Protein AF-A0A1A6BHU4-F1 (afdb_monomer)

Solvent-accessible surface area (backbone atoms only — not comparable to full-atom values): 4347 Å² total; per-residue (Å²): 117,72,45,54,32,39,31,33,32,38,65,100,57,77,52,73,44,76,44,78,24,70,47,74,68,56,33,43,59,48,36,51,74,68,57,77,84,78,70,53,83,72,52,56,75,83,43,76,84,66,91,74,56,43,64,44,35,33,23,42,80,88,69,47,79,78,47,64,63,80,131

Sequence (71 aa):
MSEKYTVYLSGFAETWVTVEADDPDEAAEKACNEASPLICHQCSKEVQVGDEWEPNAVFTKDGQEVWTANE

Secondary structure (DSSP, 8-state):
--EEEEEEEESSSEEEEEEEESSHHHHHHHHHHH------TTGGGT----S--EEEEEEETTS-EEEE---

Nearest PDB structures (foldseek):
  4lk0-assembly2_N  TM=5.274E-01  e=1.321E+00  Esc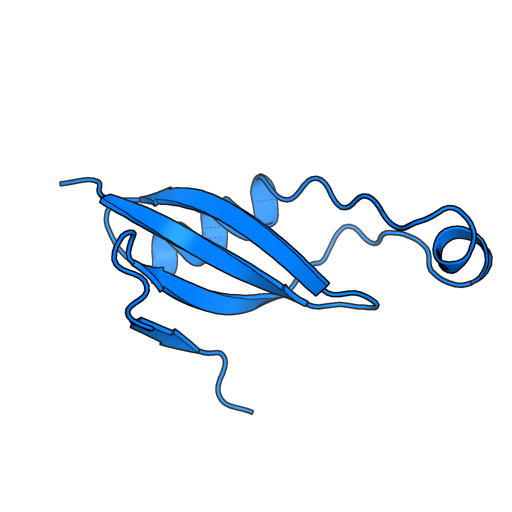herichia phage T7
  4hbo-assembly2_B-3  TM=3.279E-01  e=8.411E+00  Rubella virus strain M33
  4hbo-assembly4_D-5  TM=2.567E-01  e=9.442E+00  Rubella virus strain M33
  6usm-assembly1_B  TM=2.570E-01  e=8.912E+00  Human parvovirus B19

pLDDT: mean 80.07, std 9.98, range [54.16, 92.88]

Mean predicted aligned error: 6.7 Å

Organism: Mycobacterium gordonae (NCBI:txid1778)

Foldseek 3Di:
DWFWKWWWWDDPHIDIDIDIDPDPVRVQVVGLVPDPDDDDPVCVVPDDPDSDIGTAWMAGPVGHTDDGDDD

Radius of gyration: 12.61 Å; Cα contacts (8 Å, |Δi|>4): 127; chains: 1; bounding box: 36×23×30 Å

Structure (mmCIF, N/CA/C/O backbone):
data_AF-A0A1A6BHU4-F1
#
_entry.id   AF-A0A1A6BHU4-F1
#
loop_
_atom_site.group_PDB
_atom_site.id
_atom_site.type_symbol
_atom_site.label_atom_id
_atom_site.label_alt_id
_atom_site.label_comp_id
_atom_site.label_asym_id
_atom_site.label_entity_id
_atom_site.label_seq_id
_atom_site.pdbx_PDB_ins_code
_atom_site.Cartn_x
_atom_site.Cartn_y
_atom_site.Cartn_z
_atom_site.occupancy
_atom_site.B_iso_or_equiv
_atom_site.auth_seq_id
_atom_site.auth_comp_id
_atom_site.auth_asym_id
_atom_site.auth_atom_id
_atom_site.pdbx_PDB_model_num
ATOM 1 N N . MET A 1 1 ? -18.915 5.643 9.432 1.00 69.94 1 MET A N 1
ATOM 2 C CA . MET A 1 1 ? -18.013 6.090 10.516 1.00 69.94 1 MET A CA 1
ATOM 3 C C . MET A 1 1 ? -16.650 5.786 9.960 1.00 69.94 1 MET A C 1
ATOM 5 O O . MET A 1 1 ? -16.365 4.610 9.810 1.00 69.94 1 MET A O 1
ATOM 9 N N . SER A 1 2 ? -15.875 6.806 9.607 1.00 74.94 2 SER A N 1
ATOM 10 C CA . SER A 1 2 ? -14.602 6.598 8.925 1.00 74.94 2 SER A CA 1
ATOM 11 C C . SER A 1 2 ? -13.550 6.029 9.880 1.00 74.94 2 SER A C 1
ATOM 13 O O . SER A 1 2 ? -13.423 6.489 11.019 1.00 74.94 2 SER A O 1
ATOM 15 N N . GLU A 1 3 ? -12.783 5.053 9.411 1.00 87.19 3 GLU A N 1
ATOM 16 C CA . GLU A 1 3 ? -11.674 4.415 10.114 1.00 87.19 3 GLU A CA 1
ATOM 17 C C . GLU A 1 3 ? -10.380 4.516 9.293 1.00 87.19 3 GLU A C 1
ATOM 19 O O . GLU A 1 3 ? -10.390 4.852 8.108 1.00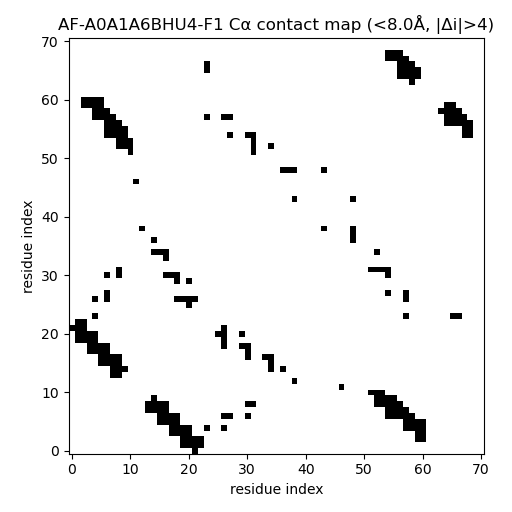 87.19 3 GLU A O 1
ATOM 24 N N . LYS A 1 4 ? -9.235 4.269 9.942 1.00 88.56 4 LYS A N 1
ATOM 25 C CA . LYS A 1 4 ? -7.927 4.271 9.277 1.00 88.56 4 LYS A CA 1
ATOM 26 C C . LYS A 1 4 ? -7.603 2.893 8.728 1.00 88.56 4 LYS A C 1
ATOM 28 O O . LYS A 1 4 ? -7.595 1.918 9.487 1.00 88.56 4 LYS A O 1
ATOM 33 N N . TYR A 1 5 ? -7.229 2.868 7.457 1.00 88.62 5 TYR A N 1
ATOM 34 C CA . TYR A 1 5 ? -6.793 1.677 6.749 1.00 88.62 5 TYR A CA 1
ATOM 35 C C . TYR A 1 5 ? -5.405 1.890 6.164 1.00 88.62 5 TYR A C 1
ATOM 37 O O . TYR A 1 5 ? -5.097 2.964 5.653 1.00 88.62 5 TYR A O 1
ATOM 45 N N . THR A 1 6 ? -4.567 0.863 6.235 1.00 89.75 6 THR A N 1
ATOM 46 C CA . THR A 1 6 ? -3.292 0.811 5.521 1.00 89.75 6 THR A CA 1
ATOM 47 C C . THR A 1 6 ? -3.480 -0.060 4.296 1.00 89.75 6 THR A C 1
ATOM 49 O O . THR A 1 6 ? -3.792 -1.242 4.423 1.00 89.75 6 THR A O 1
ATOM 52 N N . VAL A 1 7 ? -3.284 0.522 3.121 1.00 85.50 7 VAL A N 1
ATOM 53 C CA . VAL A 1 7 ? -3.407 -0.173 1.843 1.00 85.50 7 VAL A CA 1
ATOM 54 C C . VAL A 1 7 ? -2.019 -0.383 1.268 1.00 85.50 7 VAL A C 1
ATOM 56 O O . VAL A 1 7 ? -1.245 0.566 1.125 1.00 85.50 7 VAL A O 1
ATOM 59 N N . TYR A 1 8 ? -1.715 -1.634 0.954 1.00 83.19 8 TYR A N 1
ATOM 60 C CA . TYR A 1 8 ? -0.538 -2.030 0.202 1.00 83.19 8 TYR A CA 1
ATOM 61 C C . TYR A 1 8 ? -0.882 -2.012 -1.275 1.00 83.19 8 TYR A C 1
ATOM 63 O O . TYR A 1 8 ? -1.895 -2.570 -1.694 1.00 83.19 8 TYR A O 1
ATOM 71 N N . LEU A 1 9 ? -0.021 -1.371 -2.046 1.00 79.94 9 LEU A N 1
ATOM 72 C CA . LEU A 1 9 ? -0.159 -1.176 -3.476 1.00 79.94 9 LEU A CA 1
ATOM 73 C C . LEU A 1 9 ? 1.031 -1.835 -4.169 1.00 79.94 9 LEU A C 1
ATOM 75 O O . LEU A 1 9 ? 2.171 -1.704 -3.705 1.00 79.94 9 LEU A O 1
ATOM 79 N N . SER A 1 10 ? 0.778 -2.510 -5.283 1.00 77.62 10 SER A N 1
ATOM 80 C CA . SER A 1 10 ? 1.799 -3.179 -6.083 1.00 77.62 10 SER A CA 1
ATOM 81 C C . SER A 1 10 ? 1.765 -2.722 -7.544 1.00 77.62 10 SER A C 1
ATOM 83 O O . SER A 1 10 ? 0.767 -2.229 -8.066 1.00 77.62 10 SER A O 1
ATOM 85 N N . GLY A 1 11 ? 2.924 -2.850 -8.181 1.00 75.38 11 GLY A N 1
ATOM 86 C CA . GLY A 1 11 ? 3.172 -2.601 -9.596 1.00 75.38 11 GLY A CA 1
ATOM 87 C C . GLY A 1 11 ? 4.544 -3.182 -9.937 1.00 75.38 11 GLY A C 1
ATOM 88 O O . GLY A 1 11 ? 4.821 -4.346 -9.662 1.00 75.38 11 GLY A O 1
ATOM 89 N N . PHE A 1 12 ? 5.469 -2.362 -10.439 1.00 73.31 12 PHE A N 1
ATOM 90 C CA . PHE A 1 12 ? 6.888 -2.752 -10.562 1.00 73.31 12 PHE A CA 1
ATOM 91 C C . PHE A 1 12 ? 7.678 -2.689 -9.240 1.00 73.31 12 PHE A C 1
ATOM 93 O O . PHE A 1 12 ? 8.820 -3.142 -9.167 1.00 73.31 12 PHE A O 1
ATOM 100 N N . ALA A 1 13 ? 7.090 -2.086 -8.211 1.00 72.94 13 ALA A N 1
ATOM 101 C CA . ALA A 1 13 ? 7.578 -2.044 -6.840 1.00 72.94 13 ALA A CA 1
ATOM 102 C C . ALA A 1 13 ? 6.369 -2.153 -5.896 1.00 72.94 13 ALA A C 1
ATOM 104 O O . ALA A 1 13 ? 5.230 -2.172 -6.358 1.00 72.94 13 ALA A O 1
ATOM 105 N N . GLU A 1 14 ? 6.611 -2.219 -4.591 1.00 75.44 14 GLU A N 1
ATOM 106 C CA . GLU A 1 14 ? 5.560 -2.209 -3.570 1.00 75.44 14 GLU A CA 1
ATOM 107 C C . GLU A 1 14 ? 5.637 -0.912 -2.762 1.00 75.44 14 GLU A C 1
ATOM 109 O O . GLU A 1 14 ? 6.726 -0.416 -2.455 1.00 75.44 14 GLU A O 1
ATOM 114 N N . THR A 1 15 ? 4.482 -0.358 -2.407 1.00 81.06 15 THR A N 1
ATOM 115 C CA . THR A 1 15 ? 4.368 0.778 -1.487 1.00 81.06 15 THR A CA 1
ATOM 116 C C . THR A 1 15 ? 3.152 0.599 -0.586 1.00 81.06 15 THR A C 1
ATOM 118 O O . THR A 1 15 ? 2.302 -0.254 -0.833 1.00 81.06 15 THR A O 1
ATOM 121 N N . TRP A 1 16 ? 3.058 1.395 0.474 1.00 83.75 16 TRP A N 1
ATOM 122 C CA . TRP A 1 16 ? 1.879 1.428 1.327 1.00 83.75 16 TRP A CA 1
ATOM 123 C C . TRP A 1 16 ? 1.507 2.861 1.685 1.00 83.75 16 TRP A C 1
ATOM 125 O O . TRP A 1 16 ? 2.368 3.721 1.883 1.00 83.75 16 TRP A O 1
ATOM 135 N N . VAL A 1 17 ? 0.206 3.103 1.801 1.00 86.00 17 VAL A N 1
ATOM 136 C CA . VAL A 1 17 ? -0.360 4.381 2.238 1.00 86.00 17 VAL A CA 1
ATOM 137 C C . VAL A 1 17 ? -1.431 4.139 3.290 1.00 86.00 17 VAL A C 1
ATOM 139 O O . VAL A 1 17 ? -2.114 3.116 3.276 1.00 86.00 17 VAL A O 1
ATOM 142 N N . THR A 1 18 ? -1.568 5.073 4.227 1.00 89.88 18 THR A N 1
ATOM 143 C CA . THR A 1 18 ? -2.629 5.030 5.236 1.00 89.88 18 THR A CA 1
ATOM 144 C C . THR A 1 18 ? -3.670 6.090 4.910 1.00 89.88 18 THR A C 1
ATOM 146 O O . THR A 1 18 ? -3.335 7.272 4.885 1.00 89.88 18 THR A O 1
ATOM 149 N N . VAL A 1 19 ? -4.919 5.670 4.711 1.00 88.44 19 VAL A N 1
ATOM 150 C CA . VAL A 1 19 ? -6.051 6.527 4.328 1.00 88.44 19 VAL A CA 1
ATOM 151 C C . VAL A 1 19 ? -7.199 6.411 5.333 1.00 88.44 19 VAL A C 1
ATOM 153 O O . VAL A 1 19 ? -7.311 5.422 6.061 1.00 88.44 19 VAL A O 1
ATOM 156 N N . GLU A 1 20 ? -8.052 7.434 5.388 1.00 91.25 20 GLU A N 1
ATOM 157 C CA . GLU A 1 20 ? -9.315 7.405 6.138 1.00 91.25 20 GLU A CA 1
ATOM 158 C C . GLU A 1 20 ? -10.485 7.103 5.189 1.00 91.25 20 GLU A C 1
ATOM 160 O O . GLU A 1 20 ? -10.708 7.822 4.208 1.00 91.25 20 GLU A O 1
ATOM 165 N N . ALA A 1 21 ? -11.240 6.045 5.484 1.00 91.00 21 ALA A N 1
ATOM 166 C CA . ALA A 1 21 ? -12.350 5.556 4.662 1.00 91.00 21 ALA A CA 1
ATOM 167 C C . ALA A 1 21 ? -13.469 4.972 5.535 1.00 91.00 21 ALA A C 1
ATOM 169 O O . ALA A 1 21 ? -13.233 4.633 6.693 1.00 91.00 21 ALA A O 1
ATOM 170 N N . ASP A 1 22 ? -14.687 4.883 5.012 1.00 89.06 22 ASP A N 1
ATOM 171 C CA . ASP A 1 22 ? -15.827 4.271 5.699 1.00 89.06 22 ASP A CA 1
ATOM 172 C C . ASP A 1 22 ? -15.874 2.741 5.520 1.00 89.06 22 ASP A C 1
ATOM 174 O O . ASP A 1 22 ? -16.474 2.059 6.356 1.00 89.06 22 ASP A O 1
ATOM 178 N N . ASP A 1 23 ? -15.215 2.199 4.489 1.00 88.56 23 ASP A N 1
ATOM 179 C CA . ASP A 1 23 ? -15.100 0.761 4.224 1.00 88.56 23 ASP A CA 1
ATOM 180 C C . ASP A 1 23 ? -13.802 0.387 3.455 1.00 88.56 23 ASP A C 1
ATOM 182 O O . ASP A 1 23 ? -13.090 1.272 2.966 1.00 88.56 23 ASP A O 1
ATOM 186 N N . PRO A 1 24 ? -13.432 -0.913 3.386 1.00 86.94 24 PRO A N 1
ATOM 187 C CA . PRO A 1 24 ? -12.196 -1.356 2.733 1.00 86.94 24 PRO A CA 1
ATOM 188 C C . PRO A 1 24 ? -12.135 -1.106 1.220 1.00 86.94 24 PRO A C 1
ATOM 190 O O . PRO A 1 24 ? -11.040 -0.887 0.702 1.00 86.94 24 PRO A O 1
ATOM 193 N N . ASP A 1 25 ? -13.271 -1.138 0.518 1.00 87.56 25 ASP A N 1
ATOM 194 C CA . ASP A 1 25 ? -13.325 -0.891 -0.926 1.00 87.56 25 ASP A CA 1
ATOM 195 C C . ASP A 1 25 ? -13.033 0.591 -1.215 1.00 87.56 25 ASP A C 1
ATOM 197 O O . ASP A 1 25 ? -12.159 0.910 -2.025 1.00 87.56 25 ASP A O 1
ATOM 201 N N . GLU A 1 26 ? -13.653 1.505 -0.460 1.00 89.12 2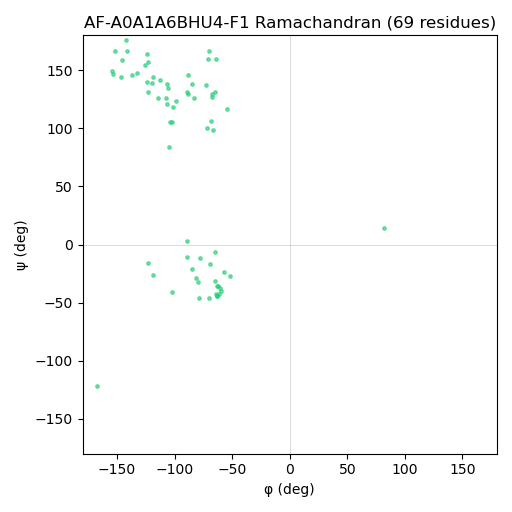6 GLU A N 1
ATOM 202 C CA . GLU A 1 26 ? -13.351 2.940 -0.530 1.00 89.12 26 GLU A CA 1
ATOM 203 C C . GLU A 1 26 ? -11.882 3.229 -0.160 1.00 89.12 26 GLU A C 1
ATOM 205 O O . GLU A 1 26 ? -11.233 4.093 -0.761 1.00 89.12 26 GLU A O 1
ATOM 210 N N . ALA A 1 27 ? -11.323 2.498 0.813 1.00 87.44 27 ALA A N 1
ATOM 211 C CA . ALA A 1 27 ? -9.913 2.620 1.179 1.00 87.44 27 ALA A CA 1
ATOM 212 C C . ALA A 1 27 ? -8.984 2.263 0.008 1.00 87.44 27 ALA A C 1
ATOM 214 O O . ALA A 1 27 ? -8.012 2.982 -0.234 1.00 87.44 27 ALA A O 1
ATOM 215 N N . ALA A 1 28 ? -9.284 1.192 -0.731 1.00 85.19 28 ALA A N 1
ATOM 216 C CA . ALA A 1 2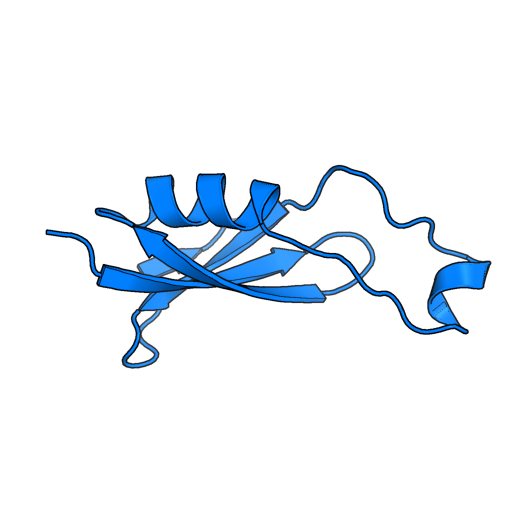8 ? -8.507 0.772 -1.893 1.00 85.19 28 ALA A CA 1
ATOM 217 C C . ALA A 1 28 ? -8.541 1.823 -3.019 1.00 85.19 28 ALA A C 1
ATOM 219 O O . ALA A 1 28 ? -7.489 2.183 -3.555 1.00 85.19 28 ALA A O 1
ATOM 220 N N . GLU A 1 29 ? -9.716 2.387 -3.324 1.00 85.50 29 GLU A N 1
ATOM 221 C CA . GLU A 1 29 ? -9.860 3.448 -4.333 1.00 85.50 29 GLU A CA 1
ATOM 222 C C . GLU A 1 29 ? -9.104 4.730 -3.946 1.00 85.50 29 GLU A C 1
ATOM 224 O O . GLU A 1 29 ? -8.393 5.324 -4.767 1.00 85.50 29 GLU A O 1
ATOM 229 N N . LYS A 1 30 ? -9.211 5.163 -2.683 1.00 85.94 30 LYS A N 1
ATOM 230 C CA . LYS A 1 30 ? -8.487 6.341 -2.173 1.00 85.94 30 LYS A CA 1
ATOM 231 C C . LYS A 1 30 ? -6.981 6.136 -2.185 1.00 85.94 30 LYS A C 1
ATOM 233 O O . LYS A 1 30 ? -6.248 7.031 -2.602 1.00 85.94 30 LYS A O 1
ATOM 238 N N . ALA A 1 31 ? -6.517 4.960 -1.773 1.00 84.44 31 ALA A N 1
ATOM 239 C CA . ALA A 1 31 ? -5.099 4.644 -1.723 1.00 84.44 31 ALA A CA 1
ATOM 240 C C . ALA A 1 31 ? -4.425 4.750 -3.093 1.00 84.44 31 ALA A C 1
ATOM 242 O O . ALA A 1 31 ? -3.329 5.293 -3.171 1.00 84.44 31 ALA A O 1
ATOM 243 N N . CYS A 1 32 ? -5.088 4.314 -4.167 1.00 77.56 32 CYS A N 1
ATOM 244 C CA . CYS A 1 32 ? -4.552 4.440 -5.524 1.00 77.56 32 CYS A CA 1
ATOM 245 C C . CYS A 1 32 ? -4.359 5.908 -5.943 1.00 77.56 32 CYS A C 1
ATOM 247 O O . CYS A 1 32 ? -3.382 6.235 -6.607 1.00 77.56 32 CYS A O 1
ATOM 249 N N . ASN A 1 33 ? -5.259 6.803 -5.516 1.00 77.69 33 ASN A N 1
ATOM 250 C CA . ASN A 1 33 ? -5.187 8.236 -5.821 1.00 77.69 33 ASN A CA 1
ATOM 251 C C . ASN A 1 33 ? -4.194 9.000 -4.927 1.00 77.69 33 ASN A C 1
ATOM 253 O O . ASN A 1 33 ? -3.607 9.992 -5.357 1.00 77.69 33 ASN A O 1
ATOM 257 N N . GLU A 1 34 ? -4.028 8.574 -3.672 1.00 77.25 34 GLU A N 1
ATOM 258 C CA . GLU A 1 34 ? -3.118 9.201 -2.703 1.00 77.25 34 GLU A CA 1
ATOM 259 C C . GLU A 1 34 ? -1.699 8.621 -2.737 1.00 77.25 34 GLU A C 1
ATOM 261 O O . GLU A 1 34 ? -0.775 9.191 -2.145 1.00 77.25 34 GLU A O 1
ATOM 266 N N . ALA A 1 35 ? -1.501 7.504 -3.439 1.00 73.75 35 ALA A N 1
ATOM 267 C CA . ALA A 1 35 ? -0.192 6.930 -3.670 1.00 73.75 35 ALA A CA 1
ATOM 268 C C . ALA A 1 35 ? 0.730 7.981 -4.294 1.00 73.75 35 ALA A C 1
ATOM 270 O O . ALA A 1 35 ? 0.513 8.450 -5.409 1.00 73.75 35 ALA A O 1
ATOM 271 N N . SER A 1 36 ? 1.798 8.337 -3.577 1.00 68.56 36 SER A N 1
ATOM 272 C CA . SER A 1 36 ? 2.915 9.094 -4.137 1.00 68.56 36 SER A CA 1
ATOM 273 C C . SER A 1 36 ? 4.085 8.141 -4.349 1.00 68.56 36 SER A C 1
ATOM 275 O O . SER A 1 36 ? 4.932 7.971 -3.466 1.00 68.56 36 SER A O 1
ATOM 277 N N . PRO A 1 37 ? 4.105 7.431 -5.481 1.00 65.25 37 PRO A N 1
ATOM 278 C CA . PRO A 1 37 ? 5.111 6.421 -5.732 1.00 65.25 37 PRO A CA 1
ATOM 279 C C . PRO A 1 37 ? 6.501 7.033 -5.914 1.00 65.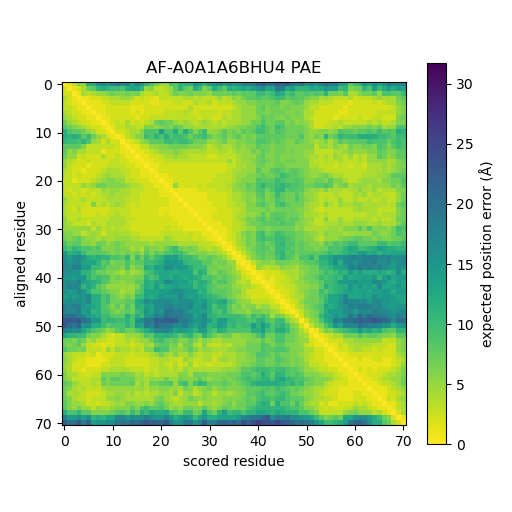25 37 PRO A C 1
ATOM 281 O O . PRO A 1 37 ? 6.841 7.625 -6.938 1.00 65.25 37 PRO A O 1
ATOM 284 N N . LEU A 1 38 ? 7.336 6.858 -4.894 1.00 67.38 38 LEU A N 1
ATOM 285 C CA . LEU A 1 38 ? 8.756 7.174 -4.936 1.00 67.38 38 LEU A CA 1
ATOM 286 C C . LEU A 1 38 ? 9.530 5.871 -5.106 1.00 67.38 38 LEU A C 1
ATOM 288 O O . LEU A 1 38 ? 9.692 5.102 -4.162 1.00 67.38 38 LEU A O 1
ATOM 292 N N . ILE A 1 39 ? 10.045 5.625 -6.308 1.00 70.56 39 ILE A N 1
ATOM 293 C CA . ILE A 1 39 ? 11.015 4.548 -6.524 1.00 70.56 39 ILE A CA 1
ATOM 294 C C . ILE A 1 39 ? 12.430 5.070 -6.278 1.00 70.56 39 ILE A C 1
ATOM 296 O O . ILE A 1 39 ? 12.750 6.230 -6.551 1.00 70.56 39 ILE A O 1
ATOM 300 N N . CYS A 1 40 ? 13.306 4.216 -5.745 1.00 76.44 40 CYS A N 1
ATOM 301 C CA . CYS A 1 40 ? 14.687 4.618 -5.497 1.00 76.44 40 CYS A CA 1
ATOM 302 C C . CYS A 1 40 ? 15.425 4.934 -6.812 1.00 76.44 40 CYS A C 1
ATOM 304 O O . CYS A 1 40 ? 15.069 4.437 -7.882 1.00 76.44 40 CYS A O 1
ATOM 306 N N . HIS A 1 41 ? 16.516 5.700 -6.723 1.00 73.25 41 HIS A N 1
ATOM 307 C CA . HIS A 1 41 ? 17.311 6.117 -7.887 1.00 73.25 41 HIS A CA 1
ATOM 308 C C . HIS A 1 41 ? 17.850 4.953 -8.746 1.00 73.25 41 HIS A C 1
ATOM 310 O O . HIS A 1 41 ? 18.177 5.148 -9.914 1.00 73.25 41 HIS A O 1
ATOM 316 N N . GLN A 1 42 ? 17.992 3.745 -8.185 1.00 79.50 42 GLN A N 1
ATOM 317 C CA . GLN A 1 42 ? 18.371 2.567 -8.974 1.00 79.50 42 GLN A CA 1
ATOM 318 C C . GLN A 1 42 ? 17.177 2.006 -9.750 1.00 79.50 42 GLN A C 1
ATOM 320 O O . GLN A 1 42 ? 17.297 1.792 -10.950 1.00 79.50 42 GLN A O 1
ATOM 325 N N . CYS A 1 43 ? 16.019 1.853 -9.105 1.00 73.88 43 CYS A N 1
ATOM 326 C CA . CYS A 1 43 ? 14.795 1.380 -9.752 1.00 73.88 43 CYS A CA 1
ATOM 327 C C . CYS A 1 43 ? 14.313 2.341 -10.849 1.00 73.88 43 CYS A C 1
ATOM 329 O O . CYS A 1 43 ? 13.874 1.888 -11.901 1.00 73.88 43 CYS A O 1
ATOM 331 N N . SER A 1 44 ? 14.484 3.657 -10.666 1.00 73.00 44 SER A N 1
ATOM 332 C CA . SER A 1 44 ? 14.077 4.674 -11.650 1.00 73.00 44 SER A CA 1
ATOM 333 C C . SER A 1 44 ? 14.835 4.636 -12.979 1.00 73.00 44 SER A C 1
ATOM 335 O O . SER A 1 44 ? 14.528 5.417 -13.876 1.00 73.00 44 SER A O 1
ATOM 337 N N . LYS A 1 45 ? 15.875 3.803 -13.103 1.00 77.19 45 LYS A N 1
ATOM 338 C CA . LYS A 1 45 ? 16.626 3.632 -14.355 1.00 77.19 45 LYS A CA 1
ATOM 339 C C . LYS A 1 45 ? 15.940 2.681 -15.328 1.00 77.19 45 LYS A C 1
ATOM 341 O O . LYS A 1 45 ? 16.139 2.814 -16.530 1.00 77.19 45 LYS A O 1
ATOM 346 N N . GLU A 1 46 ? 15.186 1.723 -14.802 1.00 70.31 46 GLU A N 1
ATOM 347 C CA . GLU A 1 46 ? 14.594 0.617 -15.565 1.00 70.31 46 GLU A CA 1
ATOM 348 C C . GLU A 1 46 ? 13.068 0.629 -15.489 1.00 70.31 46 GLU A C 1
ATOM 350 O O . GLU A 1 46 ? 12.394 0.177 -16.409 1.00 70.31 46 GLU A O 1
ATOM 355 N N . VAL A 1 47 ? 12.527 1.195 -14.411 1.00 66.00 47 VAL A N 1
ATOM 356 C CA . VAL A 1 47 ? 11.100 1.308 -14.147 1.00 66.00 47 VAL A CA 1
ATOM 357 C C . VAL A 1 47 ? 10.731 2.781 -14.175 1.00 66.00 47 VAL A C 1
ATOM 359 O O . VAL A 1 47 ? 11.319 3.597 -13.463 1.00 66.00 47 VAL A O 1
ATOM 362 N N . GLN A 1 48 ? 9.740 3.130 -14.988 1.00 59.97 48 GLN A N 1
ATOM 363 C CA . GLN A 1 48 ? 9.037 4.390 -14.811 1.00 59.97 48 GLN A CA 1
ATOM 364 C C . GLN A 1 48 ? 7.936 4.171 -13.790 1.00 59.97 48 GLN A C 1
ATOM 366 O O . GLN A 1 48 ? 7.260 3.145 -13.797 1.00 59.97 48 GLN A O 1
ATOM 371 N N . VAL A 1 49 ? 7.777 5.143 -12.904 1.00 60.94 49 VAL A N 1
ATOM 372 C CA . VAL A 1 49 ? 6.604 5.195 -12.051 1.00 60.94 49 VAL A CA 1
ATOM 373 C C . VAL A 1 49 ? 5.412 5.469 -12.961 1.00 60.94 49 VAL A C 1
ATOM 375 O O . VAL A 1 49 ? 5.241 6.595 -13.419 1.00 60.94 49 VAL A O 1
ATOM 378 N N . GLY A 1 50 ? 4.684 4.416 -13.321 1.00 57.16 50 GLY A N 1
ATOM 379 C CA . GLY A 1 50 ? 3.420 4.544 -14.032 1.00 57.16 50 GLY A CA 1
ATOM 380 C C . GLY A 1 50 ? 2.342 5.104 -13.109 1.00 57.16 50 GLY A C 1
ATOM 381 O O . GLY A 1 50 ? 2.461 5.023 -11.884 1.00 57.16 50 GLY A O 1
ATOM 382 N N . ASP A 1 51 ? 1.298 5.660 -13.718 1.00 57.28 51 ASP A N 1
ATOM 383 C CA . ASP A 1 51 ? 0.126 6.187 -13.014 1.00 57.28 51 ASP A CA 1
ATOM 384 C C . ASP A 1 51 ? -0.733 5.084 -12.362 1.00 57.28 51 ASP A C 1
ATOM 386 O O . ASP A 1 51 ? -1.534 5.377 -11.481 1.00 57.28 51 ASP A O 1
ATOM 390 N N . GLU A 1 52 ? -0.567 3.816 -12.757 1.00 66.75 52 GLU A N 1
ATOM 391 C CA . GLU A 1 52 ? -1.433 2.714 -12.321 1.00 66.75 52 GLU A CA 1
ATOM 392 C C . GLU A 1 52 ? -0.737 1.840 -11.268 1.00 66.75 52 GLU A C 1
ATOM 394 O O . GLU A 1 52 ? 0.174 1.065 -11.565 1.00 66.75 52 GLU A O 1
ATOM 399 N N . TRP A 1 53 ? -1.176 2.003 -10.021 1.00 76.94 53 TRP A N 1
ATOM 400 C CA . TRP A 1 53 ? -0.888 1.116 -8.898 1.00 76.94 53 TRP A CA 1
ATOM 401 C C . TRP A 1 53 ? -2.137 0.315 -8.584 1.00 76.94 53 TRP A C 1
ATOM 403 O O . TRP A 1 53 ? -3.232 0.877 -8.558 1.00 76.94 53 TRP A O 1
ATOM 413 N N . GLU A 1 54 ? -1.971 -0.973 -8.311 1.00 81.25 54 GLU A N 1
ATOM 414 C CA . GLU A 1 54 ? -3.091 -1.845 -7.981 1.00 81.25 54 GLU A CA 1
ATOM 415 C C . GLU A 1 54 ? -3.086 -2.147 -6.476 1.00 81.25 54 GLU A C 1
ATOM 417 O O . GLU A 1 54 ? -2.027 -2.4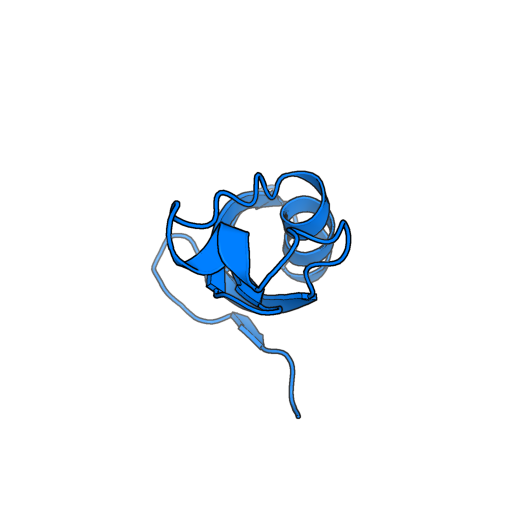19 -5.899 1.00 81.25 54 GLU A O 1
ATOM 422 N N . PRO A 1 55 ? -4.241 -2.071 -5.794 1.00 83.62 55 PRO A N 1
ATOM 423 C CA . PRO A 1 55 ? -4.338 -2.455 -4.397 1.00 83.62 55 PRO A CA 1
ATOM 424 C C . PRO A 1 55 ? -4.127 -3.963 -4.282 1.00 83.62 55 PRO A C 1
ATOM 426 O O . PRO A 1 55 ? -4.799 -4.751 -4.938 1.00 83.62 55 PRO A O 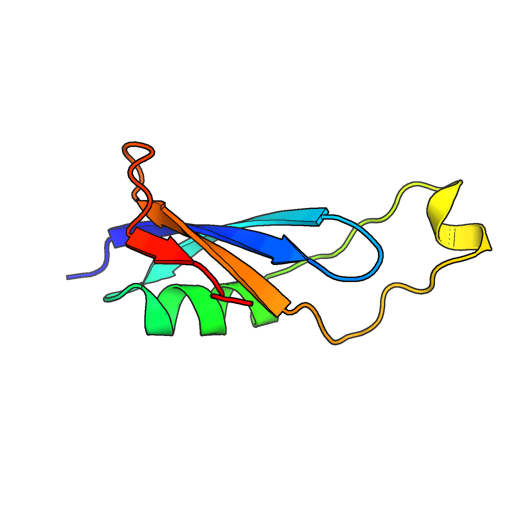1
ATOM 429 N N . ASN A 1 56 ? -3.192 -4.359 -3.425 1.00 86.44 56 ASN A N 1
ATOM 430 C CA . ASN A 1 56 ? -2.847 -5.755 -3.180 1.00 86.44 56 ASN A CA 1
ATOM 431 C C . ASN A 1 56 ? -3.463 -6.264 -1.872 1.00 86.44 56 ASN A C 1
ATOM 433 O O . ASN A 1 56 ? -3.980 -7.372 -1.817 1.00 86.44 56 ASN A O 1
ATOM 437 N N . ALA A 1 57 ? -3.442 -5.446 -0.816 1.00 88.94 57 ALA A N 1
ATOM 438 C CA . ALA A 1 57 ? -4.017 -5.803 0.479 1.00 88.94 57 ALA A CA 1
ATOM 439 C C . ALA A 1 57 ? -4.427 -4.564 1.283 1.00 88.94 57 ALA A C 1
ATOM 441 O O . ALA A 1 57 ? -3.787 -3.515 1.191 1.00 88.94 57 ALA A O 1
ATOM 442 N N . VAL A 1 58 ? -5.465 -4.691 2.112 1.00 89.69 58 VAL A N 1
ATOM 443 C CA . VAL A 1 58 ? -5.935 -3.642 3.028 1.00 89.69 58 VAL A CA 1
ATOM 444 C C . VAL A 1 58 ? -5.939 -4.171 4.456 1.00 89.69 58 VAL A C 1
ATOM 446 O O . VAL A 1 58 ? -6.501 -5.228 4.752 1.00 89.69 58 VAL A O 1
ATOM 449 N N . PHE A 1 59 ? -5.359 -3.388 5.359 1.00 92.50 59 PHE A N 1
ATOM 450 C CA . PHE A 1 59 ? -5.273 -3.670 6.784 1.00 92.50 59 PHE A CA 1
ATOM 451 C C . PHE A 1 59 ? -5.980 -2.584 7.587 1.00 92.50 59 PHE A C 1
ATOM 453 O O . PHE A 1 59 ? -5.907 -1.402 7.254 1.00 92.50 59 PHE A O 1
ATOM 460 N N . THR A 1 60 ? -6.623 -2.957 8.688 1.00 92.19 60 THR A N 1
ATOM 461 C CA . THR A 1 60 ? -7.112 -1.992 9.681 1.00 92.19 60 THR A CA 1
ATOM 462 C C . THR A 1 60 ? -5.947 -1.349 10.436 1.00 92.19 60 THR A C 1
ATOM 464 O O . THR A 1 60 ? -4.822 -1.855 10.437 1.00 92.19 60 THR A O 1
ATOM 467 N N . LYS A 1 61 ? -6.221 -0.262 11.168 1.00 88.12 61 LYS A N 1
ATOM 468 C CA . LYS A 1 61 ? -5.253 0.380 12.082 1.00 88.12 61 LYS A CA 1
ATOM 469 C C . LYS A 1 61 ? -4.592 -0.579 13.088 1.00 88.12 61 LYS A C 1
ATOM 471 O O . LYS A 1 61 ? -3.488 -0.302 13.545 1.00 88.12 61 LYS A O 1
ATOM 476 N N . ASP A 1 62 ? -5.273 -1.667 13.450 1.00 89.25 62 ASP A N 1
ATOM 477 C CA . ASP A 1 62 ? -4.808 -2.662 14.423 1.00 89.25 62 ASP A CA 1
ATOM 478 C C . ASP A 1 62 ? -3.983 -3.783 13.756 1.00 89.25 62 ASP A C 1
ATOM 480 O O . ASP A 1 62 ? -3.554 -4.724 14.421 1.00 89.25 62 ASP A O 1
ATOM 484 N N . GLY A 1 63 ? -3.738 -3.681 12.444 1.00 85.94 63 GLY A N 1
ATOM 485 C CA . GLY A 1 63 ? -2.940 -4.633 11.670 1.00 85.94 63 GLY A CA 1
ATOM 486 C C . GLY A 1 63 ? -3.703 -5.882 11.230 1.00 85.94 63 GLY A C 1
ATOM 487 O O . GLY A 1 63 ? -3.079 -6.855 10.815 1.00 85.94 63 GLY A O 1
ATOM 488 N N . GLN A 1 64 ? -5.036 -5.883 11.317 1.00 92.44 64 GLN A N 1
ATOM 489 C CA . GLN A 1 64 ? -5.855 -6.986 10.819 1.00 92.44 64 GLN A CA 1
ATOM 490 C C . GLN A 1 64 ? -6.081 -6.828 9.312 1.00 92.44 64 GLN A C 1
ATOM 492 O O . GLN A 1 64 ? -6.594 -5.799 8.879 1.00 92.44 64 G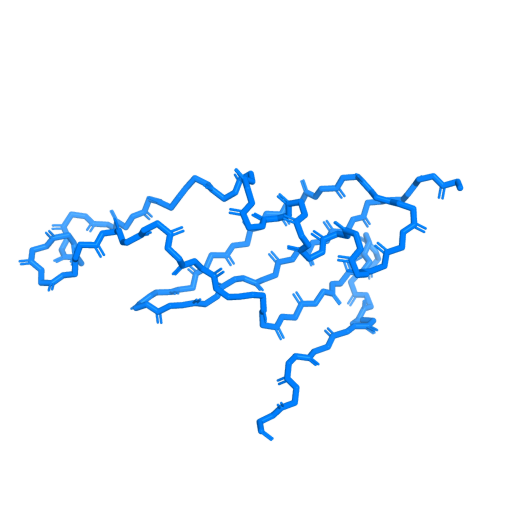LN A O 1
ATOM 497 N N . GLU A 1 65 ? -5.754 -7.856 8.530 1.00 92.50 65 GLU A N 1
ATOM 498 C CA . GLU A 1 65 ? -6.097 -7.919 7.105 1.00 92.50 65 GLU A CA 1
ATOM 499 C C . GLU A 1 65 ? -7.618 -8.039 6.933 1.00 92.50 65 GLU A C 1
ATOM 501 O O . GLU A 1 65 ? -8.266 -8.871 7.576 1.00 92.50 65 GLU A O 1
ATOM 506 N N . VAL A 1 66 ? -8.191 -7.177 6.096 1.00 92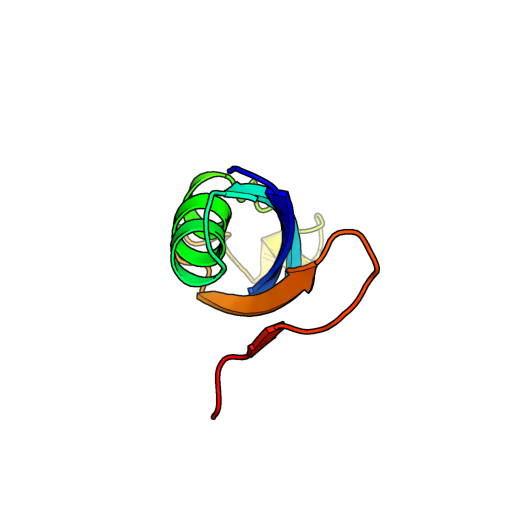.88 66 VAL A N 1
ATOM 507 C CA . VAL A 1 66 ? -9.640 -7.125 5.828 1.00 92.88 66 VAL A CA 1
ATOM 508 C C . VAL A 1 66 ? -9.982 -7.298 4.356 1.00 92.88 66 VAL A C 1
ATOM 510 O O . VAL A 1 66 ? -11.130 -7.600 4.037 1.00 92.88 66 VAL A O 1
ATOM 513 N N . TRP A 1 67 ? -9.000 -7.139 3.473 1.00 91.56 67 TRP A N 1
ATOM 514 C CA . TRP A 1 67 ? -9.151 -7.339 2.040 1.00 91.56 67 TRP A CA 1
ATOM 515 C C . TRP A 1 67 ? -7.804 -7.712 1.423 1.00 91.56 67 TRP A C 1
ATOM 517 O O . TRP A 1 67 ? -6.761 -7.228 1.865 1.00 91.56 67 TRP A O 1
ATOM 527 N N . THR A 1 68 ? -7.838 -8.547 0.390 1.00 89.62 68 THR A N 1
ATOM 528 C CA . THR A 1 68 ? -6.676 -8.916 -0.421 1.00 89.62 68 THR A CA 1
ATOM 529 C C . THR A 1 68 ? -7.118 -9.151 -1.861 1.00 89.62 68 THR A C 1
ATOM 531 O O . THR A 1 68 ? -8.223 -9.661 -2.095 1.00 89.62 68 THR A O 1
ATOM 534 N N . ALA A 1 69 ? -6.275 -8.780 -2.821 1.00 81.56 69 ALA A N 1
ATOM 535 C CA . ALA A 1 69 ? -6.471 -9.116 -4.220 1.00 81.56 69 ALA A CA 1
ATOM 536 C C . ALA A 1 69 ? -6.206 -10.620 -4.383 1.00 81.56 69 ALA A C 1
ATOM 538 O O . ALA A 1 69 ? -5.063 -11.069 -4.392 1.00 81.56 69 ALA A O 1
ATOM 539 N N . ASN A 1 70 ? -7.272 -11.426 -4.435 1.00 62.50 70 ASN A N 1
ATOM 540 C CA . ASN A 1 70 ? -7.135 -12.842 -4.777 1.00 62.50 70 ASN A CA 1
ATOM 541 C C . ASN A 1 70 ? -6.642 -12.960 -6.230 1.00 62.50 70 ASN A C 1
ATOM 543 O O . ASN A 1 70 ? -7.208 -12.308 -7.107 1.00 62.50 70 ASN A O 1
ATOM 547 N N . GLU A 1 71 ? -5.610 -13.784 -6.439 1.00 54.16 71 GLU A N 1
ATOM 548 C CA . GLU A 1 71 ? -4.990 -14.095 -7.742 1.00 54.16 71 GLU A CA 1
ATOM 549 C C . GLU A 1 71 ? -5.983 -14.596 -8.808 1.00 54.16 71 GLU A C 1
ATOM 551 O O . GLU A 1 71 ? -6.889 -15.399 -8.469 1.00 54.16 71 GLU A O 1
#